Protein AF-A0A2D9LMU6-F1 (afdb_monomer_lite)

Foldseek 3Di:
DVPVPQDCPVVVVCVVCVVVVWDKDFDDPPDVVQVVVDDPQKHWSGKIATPDDQFGIWIKIWHPDDPPGHIDIDIDTDGDVVPVPPPDPPDPDD

Sequence (94 aa):
MREKIRDKSRDDLAYALNLFGVKVKMSDRGRPEEKVENSWYQRSLGVIDISEGPIRWINILKRDRSKDSPPKWWVVMGIPDTIDISRSKEIKIK

Radius of gyration: 14.91 Å; chains: 1; bounding box: 38×27×48 Å

Structure (mmCIF, N/CA/C/O backbone):
data_AF-A0A2D9LMU6-F1
#
_entry.id   AF-A0A2D9LMU6-F1
#
loop_
_atom_site.group_PDB
_atom_site.id
_atom_site.type_symbol
_atom_site.label_atom_id
_atom_site.label_alt_id
_atom_site.label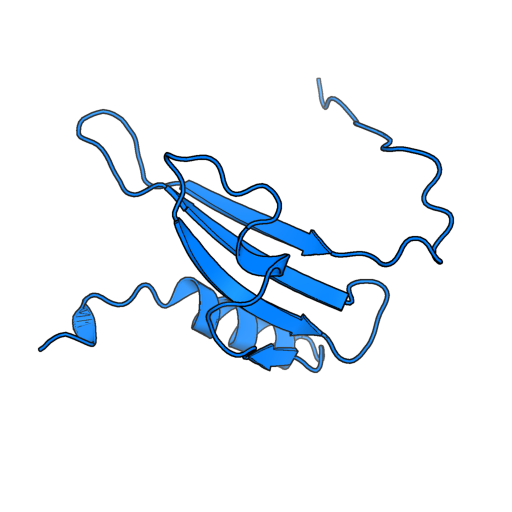_comp_id
_atom_site.label_asym_id
_atom_site.label_entity_id
_atom_site.label_seq_id
_atom_site.pdbx_PDB_ins_code
_atom_site.Cartn_x
_atom_site.Cartn_y
_atom_site.Cartn_z
_atom_site.occupancy
_atom_site.B_iso_or_equiv
_atom_site.auth_seq_id
_atom_site.auth_comp_id
_atom_site.auth_asym_id
_atom_site.auth_atom_id
_atom_site.pdbx_PDB_model_num
ATOM 1 N N . MET A 1 1 ? 1.772 4.633 -26.787 1.00 40.62 1 MET A N 1
ATOM 2 C CA . MET A 1 1 ? 3.072 4.220 -26.192 1.00 40.62 1 MET A CA 1
ATOM 3 C C . MET A 1 1 ? 3.312 4.710 -24.748 1.00 40.62 1 MET A C 1
ATOM 5 O O . MET A 1 1 ? 4.313 4.320 -24.167 1.00 40.62 1 MET A O 1
ATOM 9 N N . ARG A 1 2 ? 2.419 5.510 -24.127 1.00 45.78 2 ARG A N 1
ATOM 10 C CA . ARG A 1 2 ? 2.569 6.000 -22.732 1.00 45.78 2 ARG A CA 1
ATOM 11 C C . ARG A 1 2 ? 2.061 5.040 -21.642 1.00 45.78 2 ARG A C 1
ATOM 13 O O . ARG A 1 2 ? 2.404 5.216 -20.481 1.00 45.78 2 ARG A O 1
ATOM 20 N N . GLU A 1 3 ? 1.282 4.019 -21.996 1.00 47.00 3 GLU A N 1
ATOM 21 C CA . GLU A 1 3 ? 0.670 3.100 -21.020 1.00 47.00 3 GLU A CA 1
ATOM 22 C C . GLU A 1 3 ? 1.615 1.994 -20.527 1.00 47.00 3 GLU A C 1
ATOM 24 O O . GLU A 1 3 ? 1.443 1.494 -19.421 1.00 47.00 3 GLU A O 1
ATOM 29 N N . LYS A 1 4 ? 2.664 1.651 -21.293 1.00 46.66 4 LYS A N 1
ATOM 30 C CA . LYS A 1 4 ? 3.649 0.616 -20.914 1.00 46.66 4 LYS A CA 1
ATOM 31 C C . LYS A 1 4 ? 4.626 1.043 -19.807 1.00 46.66 4 LYS A C 1
ATOM 33 O O . LYS A 1 4 ? 5.318 0.188 -19.273 1.00 46.66 4 LYS A O 1
ATOM 38 N N . ILE A 1 5 ? 4.684 2.334 -19.464 1.00 53.81 5 ILE A N 1
ATOM 39 C CA . ILE A 1 5 ? 5.585 2.893 -18.431 1.00 53.81 5 ILE A CA 1
ATOM 40 C C . ILE A 1 5 ? 4.797 3.246 -17.152 1.00 53.81 5 ILE A C 1
ATOM 42 O O . ILE A 1 5 ? 5.351 3.769 -16.187 1.00 53.81 5 ILE A O 1
ATOM 46 N N . ARG A 1 6 ? 3.483 2.984 -17.116 1.00 61.00 6 ARG A N 1
ATOM 47 C CA . ARG A 1 6 ? 2.691 3.232 -15.910 1.00 61.00 6 ARG A CA 1
ATOM 48 C C . ARG A 1 6 ? 2.999 2.147 -14.885 1.00 61.00 6 ARG A C 1
ATOM 50 O O . ARG A 1 6 ? 2.837 0.964 -15.168 1.00 61.00 6 ARG A O 1
ATOM 57 N N . ASP A 1 7 ? 3.437 2.568 -13.706 1.00 67.12 7 ASP A N 1
ATOM 58 C CA . ASP A 1 7 ? 3.601 1.677 -12.565 1.00 67.12 7 ASP A CA 1
ATOM 59 C C . ASP A 1 7 ? 2.229 1.105 -12.175 1.00 67.12 7 ASP A C 1
ATOM 61 O O . ASP A 1 7 ? 1.299 1.867 -11.895 1.00 67.12 7 ASP A O 1
ATOM 65 N N . LYS A 1 8 ? 2.095 -0.224 -12.231 1.00 77.81 8 LYS A N 1
ATOM 66 C CA . LYS A 1 8 ? 0.843 -0.944 -11.961 1.00 77.81 8 LYS A CA 1
ATOM 67 C C . LYS A 1 8 ? 0.686 -1.345 -10.500 1.00 77.81 8 LYS A C 1
ATOM 69 O O . LYS A 1 8 ? -0.345 -1.903 -10.161 1.00 77.81 8 LYS A O 1
ATOM 74 N N . SER A 1 9 ? 1.620 -0.982 -9.615 1.00 76.94 9 SER A N 1
ATOM 75 C CA . SER A 1 9 ? 1.555 -1.351 -8.191 1.00 76.94 9 SER A CA 1
ATOM 76 C C . SER A 1 9 ? 0.240 -0.927 -7.527 1.00 76.94 9 SER A C 1
ATOM 78 O O . SER A 1 9 ? -0.248 -1.606 -6.629 1.00 76.94 9 SER A O 1
ATOM 80 N N . ARG A 1 10 ? -0.368 0.179 -7.986 1.00 77.69 10 ARG A N 1
ATOM 81 C CA . ARG A 1 10 ? -1.705 0.602 -7.544 1.00 77.69 10 ARG A CA 1
ATOM 82 C C . ARG A 1 10 ? -2.800 -0.357 -8.003 1.00 77.69 10 ARG A C 1
ATOM 84 O O . ARG A 1 10 ? -3.654 -0.724 -7.203 1.00 77.69 10 ARG A O 1
ATOM 91 N N . ASP A 1 11 ? -2.789 -0.716 -9.280 1.00 80.38 11 ASP A N 1
ATOM 92 C CA . ASP A 1 11 ? -3.760 -1.629 -9.878 1.00 80.38 11 ASP A CA 1
ATOM 93 C C . ASP A 1 11 ? -3.616 -3.042 -9.273 1.00 80.38 11 ASP A C 1
ATOM 95 O O . ASP A 1 11 ? -4.613 -3.653 -8.893 1.00 80.38 11 ASP A O 1
ATOM 99 N N . ASP A 1 12 ? -2.380 -3.513 -9.087 1.00 84.50 12 ASP A N 1
ATOM 100 C CA . ASP A 1 12 ? -2.060 -4.814 -8.491 1.00 84.50 12 ASP A CA 1
ATOM 101 C C . ASP A 1 12 ? -2.475 -4.876 -7.014 1.00 84.50 12 ASP A C 1
ATOM 103 O O . ASP A 1 12 ? -3.061 -5.867 -6.578 1.00 84.50 12 ASP A O 1
ATOM 107 N N . LEU A 1 13 ? -2.247 -3.802 -6.242 1.00 82.62 13 LEU A N 1
ATOM 108 C CA . LEU A 1 13 ? -2.717 -3.725 -4.856 1.00 82.62 13 LEU A CA 1
ATOM 109 C C . LEU A 1 13 ? -4.248 -3.711 -4.791 1.00 82.62 13 LEU A C 1
ATOM 111 O O . LEU A 1 13 ? -4.828 -4.415 -3.969 1.00 82.62 13 LEU A O 1
ATOM 115 N N . ALA A 1 14 ? -4.914 -2.947 -5.661 1.00 83.69 14 ALA A N 1
ATOM 116 C CA . ALA A 1 14 ? -6.373 -2.934 -5.719 1.00 83.69 14 ALA A CA 1
ATOM 117 C C . ALA A 1 14 ? -6.940 -4.314 -6.096 1.00 83.69 14 ALA A C 1
ATOM 119 O O . ALA A 1 14 ? -7.948 -4.744 -5.534 1.00 83.69 14 ALA A O 1
ATOM 120 N N . TYR A 1 15 ? -6.289 -5.025 -7.016 1.00 85.50 15 TYR A N 1
ATOM 121 C CA . TYR A 1 15 ? -6.660 -6.389 -7.382 1.00 85.50 15 TYR A CA 1
ATOM 122 C C . TYR A 1 15 ? -6.478 -7.357 -6.209 1.00 85.50 15 TYR A C 1
ATOM 124 O O . TYR A 1 15 ? -7.405 -8.093 -5.877 1.00 85.50 15 TYR A O 1
ATOM 132 N N . ALA A 1 16 ? -5.326 -7.314 -5.535 1.00 85.25 16 ALA A N 1
ATOM 133 C CA . ALA A 1 16 ? -5.055 -8.150 -4.371 1.00 85.25 16 ALA A CA 1
ATOM 134 C C . ALA A 1 16 ? -6.064 -7.893 -3.240 1.00 85.25 16 ALA A C 1
ATOM 136 O O . ALA A 1 16 ? -6.613 -8.839 -2.686 1.00 85.25 16 ALA A O 1
ATOM 137 N N . LEU A 1 17 ? -6.369 -6.629 -2.932 1.00 82.69 17 LEU A N 1
ATOM 138 C CA . LEU A 1 17 ? -7.341 -6.276 -1.893 1.00 82.69 17 LEU A CA 1
ATOM 139 C C . LEU A 1 17 ? -8.750 -6.787 -2.223 1.00 82.69 17 LEU A C 1
ATOM 141 O O . LEU A 1 17 ? -9.392 -7.378 -1.356 1.00 82.69 17 LEU A O 1
ATOM 145 N N . ASN A 1 18 ? -9.196 -6.648 -3.476 1.00 84.19 18 ASN A N 1
ATOM 146 C CA . ASN A 1 18 ? -10.464 -7.239 -3.918 1.00 84.19 18 ASN A CA 1
ATOM 147 C C . ASN A 1 18 ? -10.455 -8.770 -3.807 1.00 84.19 18 ASN A C 1
ATOM 149 O O . ASN A 1 18 ? -11.452 -9.352 -3.386 1.00 84.19 18 ASN A O 1
ATOM 153 N N . LEU A 1 19 ? -9.339 -9.426 -4.147 1.00 85.88 19 LEU A N 1
ATOM 154 C CA . LEU A 1 19 ? -9.190 -10.880 -4.030 1.00 85.88 19 LEU A CA 1
ATOM 155 C C . LEU A 1 19 ? -9.300 -11.353 -2.573 1.00 85.88 19 LEU A C 1
ATOM 157 O O . LEU A 1 19 ? -9.907 -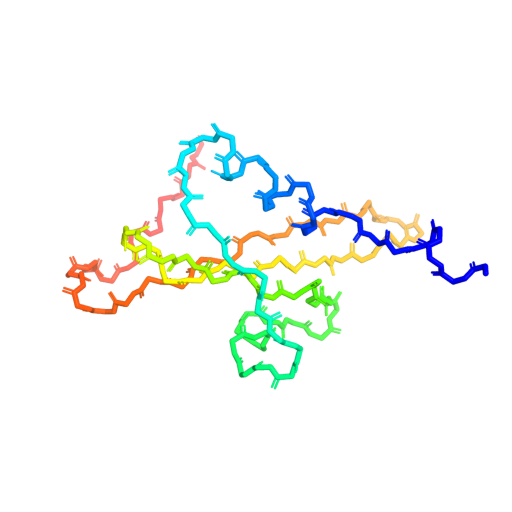12.386 -2.309 1.00 85.88 19 LEU A O 1
ATOM 161 N N . PHE A 1 20 ? -8.769 -10.577 -1.626 1.00 83.12 20 PHE A N 1
ATOM 162 C CA . PHE A 1 20 ? -8.922 -10.823 -0.188 1.00 83.12 20 PHE A CA 1
ATOM 163 C C . PHE A 1 20 ? -10.308 -10.436 0.363 1.00 83.12 20 PHE A C 1
ATOM 165 O O . PHE A 1 20 ? -10.531 -10.524 1.569 1.00 83.12 20 PHE A O 1
ATOM 172 N N . GLY A 1 21 ? -11.249 -10.027 -0.494 1.00 81.31 21 GLY A N 1
ATOM 173 C CA . GLY A 1 21 ? -12.620 -9.688 -0.111 1.00 81.31 21 GLY A CA 1
ATOM 174 C C . GLY A 1 21 ? -12.801 -8.261 0.409 1.00 81.31 21 GLY A C 1
ATOM 175 O O . GLY A 1 21 ? -13.882 -7.920 0.884 1.00 81.31 21 GLY A O 1
ATOM 176 N N . VAL A 1 22 ? -11.781 -7.403 0.308 1.00 82.69 22 VAL A N 1
ATOM 177 C CA . VAL A 1 22 ? -11.884 -5.989 0.681 1.00 82.69 22 VAL A CA 1
ATOM 178 C C . VAL A 1 22 ? -12.455 -5.207 -0.498 1.00 82.69 22 VAL A C 1
ATOM 180 O O . VAL A 1 22 ? -11.832 -5.118 -1.556 1.00 82.69 22 VAL A O 1
ATOM 183 N N . LYS A 1 23 ? -13.629 -4.591 -0.319 1.00 84.31 23 LYS A N 1
ATOM 184 C CA . LYS A 1 23 ? -14.220 -3.721 -1.345 1.00 84.31 23 LYS A CA 1
ATOM 185 C C . LYS A 1 23 ? -13.422 -2.431 -1.476 1.00 84.31 23 LYS A C 1
ATOM 187 O O . LYS A 1 23 ? -13.548 -1.513 -0.656 1.00 84.31 23 LYS A O 1
ATOM 192 N N . VAL A 1 24 ? -12.637 -2.355 -2.544 1.00 84.69 24 VAL A N 1
ATOM 193 C CA . VAL A 1 24 ? -11.804 -1.194 -2.849 1.00 84.69 24 VAL A CA 1
ATOM 194 C C . VAL A 1 24 ? -12.267 -0.480 -4.109 1.00 84.69 24 VAL A C 1
ATOM 196 O O . VAL A 1 24 ? -12.666 -1.097 -5.095 1.00 84.69 24 VAL A O 1
ATOM 199 N N . LYS A 1 25 ? -12.188 0.848 -4.088 1.00 85.19 25 LYS A N 1
ATOM 200 C CA . LYS A 1 25 ? -12.519 1.719 -5.212 1.00 85.19 25 LYS A CA 1
ATOM 201 C C . LYS A 1 25 ? -11.307 2.571 -5.561 1.00 85.19 25 LYS A C 1
ATOM 203 O O . LYS A 1 25 ? -10.678 3.172 -4.697 1.00 85.19 25 LYS A O 1
ATOM 208 N N . MET A 1 26 ? -10.968 2.649 -6.842 1.00 81.38 26 MET A N 1
ATOM 209 C CA . MET A 1 26 ? -9.935 3.579 -7.293 1.00 81.38 26 MET A CA 1
ATOM 210 C C . MET A 1 26 ? -10.449 5.015 -7.145 1.00 81.38 26 MET A C 1
ATOM 212 O O . MET A 1 26 ? -11.447 5.371 -7.769 1.00 81.38 26 MET A O 1
ATOM 216 N N . SER A 1 27 ? -9.779 5.825 -6.321 1.00 78.44 27 SER A N 1
ATOM 217 C CA . SER A 1 27 ? -10.109 7.244 -6.166 1.00 78.44 27 SER A CA 1
ATOM 218 C C . SER A 1 27 ? -9.629 8.073 -7.361 1.00 78.44 27 SER A C 1
ATOM 220 O O . SER A 1 27 ? -8.616 7.754 -8.002 1.00 78.44 27 SER A O 1
ATOM 222 N N . ASP A 1 28 ? -10.322 9.182 -7.609 1.00 74.50 28 ASP A N 1
ATOM 223 C CA . ASP A 1 28 ? -9.886 10.232 -8.524 1.00 74.50 28 ASP A CA 1
ATOM 224 C C . ASP A 1 28 ? -8.541 10.838 -8.096 1.00 74.50 28 ASP A C 1
ATOM 226 O O . ASP A 1 28 ? -8.175 10.823 -6.916 1.00 74.50 28 ASP A O 1
ATOM 230 N N . ARG A 1 29 ? -7.803 11.357 -9.083 1.00 67.00 29 ARG A N 1
ATOM 231 C CA . ARG A 1 29 ? -6.525 12.060 -8.891 1.00 67.00 29 ARG A CA 1
ATOM 232 C C . ARG A 1 29 ? -6.766 13.517 -8.484 1.00 67.00 29 ARG A C 1
ATOM 234 O O . ARG A 1 29 ? -7.724 14.132 -8.938 1.00 67.00 29 ARG A O 1
ATOM 241 N N . GLY A 1 30 ? -5.845 14.092 -7.719 1.00 67.12 30 GLY A N 1
ATOM 242 C CA . GLY A 1 30 ? -5.899 15.457 -7.191 1.00 67.12 30 GLY A CA 1
ATOM 243 C C . GLY A 1 30 ? -6.475 15.566 -5.777 1.00 67.12 30 GLY A C 1
ATOM 244 O O . GLY A 1 30 ? -6.795 16.673 -5.344 1.00 67.12 30 GLY A O 1
ATOM 245 N N . ARG A 1 31 ? -6.617 14.451 -5.055 1.00 68.31 31 ARG A N 1
ATOM 246 C CA . ARG A 1 31 ? -7.171 14.451 -3.698 1.00 68.31 31 ARG A CA 1
ATOM 247 C C . ARG A 1 31 ? -6.141 14.934 -2.668 1.00 68.31 31 ARG A C 1
ATOM 249 O O . ARG A 1 31 ? -4.952 14.644 -2.819 1.00 68.31 31 ARG A O 1
ATOM 256 N N . PRO A 1 32 ? -6.548 15.663 -1.611 1.00 67.81 32 PRO A N 1
ATOM 257 C CA . PRO A 1 32 ? -5.622 16.089 -0.561 1.00 67.81 32 PRO A CA 1
ATOM 258 C C . PRO A 1 32 ? -4.941 14.897 0.130 1.00 67.81 32 PRO A C 1
ATOM 260 O O . PRO A 1 32 ? -3.781 15.010 0.523 1.00 67.81 32 PRO A O 1
ATOM 263 N N . GLU A 1 33 ? -5.600 13.739 0.187 1.00 69.06 33 GLU A N 1
ATOM 264 C CA . GLU A 1 33 ? -5.063 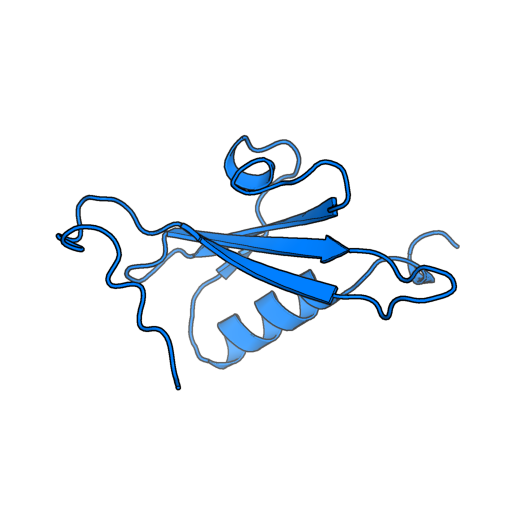12.489 0.732 1.00 69.06 33 GLU A CA 1
ATOM 265 C C . GLU A 1 33 ? -3.829 11.974 -0.035 1.00 69.06 33 GLU A C 1
ATOM 267 O O . GLU A 1 33 ? -2.967 11.322 0.550 1.00 69.06 33 GLU A O 1
ATOM 272 N N . GLU A 1 34 ? -3.662 12.327 -1.318 1.00 66.19 34 GLU A N 1
ATOM 273 C CA . GLU A 1 34 ? -2.448 11.985 -2.080 1.00 66.19 34 GLU A CA 1
ATOM 274 C C . GLU A 1 34 ? -1.203 12.723 -1.569 1.00 66.19 34 GLU A C 1
ATOM 276 O O . GLU A 1 34 ? -0.080 12.267 -1.800 1.00 66.19 34 GLU A O 1
ATOM 281 N N . LYS A 1 35 ? -1.389 13.855 -0.876 1.00 63.75 35 LYS A N 1
ATOM 282 C CA . LYS A 1 35 ? -0.305 14.656 -0.291 1.00 63.75 35 LYS A CA 1
ATOM 283 C C . LYS A 1 35 ? 0.058 14.233 1.133 1.00 63.75 35 LYS A C 1
ATOM 285 O O . LYS A 1 35 ? 1.065 14.714 1.647 1.00 63.75 35 LYS A O 1
ATOM 290 N N . VAL A 1 36 ? -0.722 13.355 1.764 1.00 65.62 36 VAL A N 1
ATOM 291 C CA . VAL A 1 36 ? -0.440 12.867 3.121 1.00 65.62 36 VAL A CA 1
ATOM 292 C C . VAL A 1 36 ? 0.839 12.029 3.086 1.00 65.62 36 VAL A C 1
ATOM 294 O O . VAL A 1 36 ? 0.957 11.121 2.264 1.00 65.62 36 VAL A O 1
ATOM 297 N N . GLU A 1 37 ? 1.811 12.381 3.935 1.00 61.31 37 GLU A N 1
ATOM 298 C CA . GLU A 1 37 ? 3.164 11.789 3.993 1.00 61.31 37 GLU A CA 1
ATOM 299 C C . GLU A 1 37 ? 4.005 11.928 2.705 1.00 61.31 37 GLU A C 1
ATOM 301 O O . GLU A 1 37 ? 5.102 11.373 2.592 1.00 61.31 37 GLU A O 1
ATOM 306 N N . ASN A 1 38 ? 3.541 12.704 1.719 1.00 67.31 38 ASN A N 1
ATOM 307 C CA . ASN A 1 38 ? 4.251 12.847 0.455 1.00 67.31 38 ASN A CA 1
ATOM 308 C C . ASN A 1 38 ? 5.471 13.769 0.612 1.00 67.31 38 ASN A C 1
ATOM 310 O O . ASN A 1 38 ? 5.369 14.996 0.565 1.00 67.31 38 ASN A O 1
ATOM 314 N N . SER A 1 39 ? 6.649 13.169 0.778 1.00 70.94 39 SER A N 1
ATOM 315 C CA . SER A 1 39 ? 7.926 13.886 0.720 1.00 70.94 39 SER A CA 1
ATOM 316 C C . SER A 1 39 ? 8.268 14.306 -0.716 1.00 70.94 39 SER A C 1
ATOM 318 O O . SER A 1 39 ? 7.930 13.611 -1.666 1.00 70.94 39 SER A O 1
ATOM 320 N N . TRP A 1 40 ? 9.027 15.393 -0.892 1.00 70.56 40 TRP A N 1
ATOM 321 C CA . TRP A 1 40 ? 9.399 15.937 -2.215 1.00 70.56 40 TRP A CA 1
ATOM 322 C C . TRP A 1 40 ? 10.112 14.944 -3.157 1.00 70.56 40 TRP A C 1
ATOM 324 O O . TRP A 1 40 ? 10.056 15.096 -4.374 1.00 70.56 40 TRP A O 1
ATOM 334 N N . TYR A 1 41 ? 10.788 13.934 -2.600 1.00 69.50 41 TYR A N 1
ATOM 335 C CA . TYR A 1 41 ? 11.493 12.879 -3.341 1.00 69.50 41 TYR A CA 1
ATOM 336 C C . TYR A 1 41 ? 10.627 11.635 -3.608 1.00 69.50 41 TYR A C 1
ATOM 338 O O . TYR A 1 41 ? 11.121 10.634 -4.134 1.00 69.50 41 TYR A O 1
ATOM 346 N N . GLN A 1 42 ? 9.361 11.668 -3.197 1.00 81.00 42 GLN A N 1
ATOM 347 C CA . GLN A 1 42 ? 8.387 10.606 -3.392 1.00 81.00 42 GLN A CA 1
ATOM 348 C C . GLN A 1 42 ? 7.294 11.092 -4.346 1.00 81.00 42 GLN A C 1
ATOM 350 O O . GLN A 1 42 ? 6.996 12.280 -4.460 1.00 81.00 42 GLN A O 1
ATOM 355 N N . ARG A 1 43 ? 6.712 10.150 -5.079 1.00 79.19 43 ARG A N 1
ATOM 356 C CA . ARG A 1 43 ? 5.589 10.379 -5.977 1.00 79.19 43 ARG A CA 1
ATOM 357 C C . ARG A 1 43 ? 4.446 9.475 -5.545 1.00 79.19 43 ARG A C 1
ATOM 359 O O . ARG A 1 43 ? 4.615 8.259 -5.490 1.00 79.19 43 ARG A O 1
ATOM 366 N N . SER A 1 44 ? 3.280 10.057 -5.284 1.00 79.88 44 SER A N 1
ATOM 367 C CA . SER A 1 44 ? 2.057 9.276 -5.104 1.00 79.88 44 SER A CA 1
ATOM 368 C C . SER A 1 44 ? 1.655 8.612 -6.425 1.00 79.88 44 SER A C 1
ATOM 370 O O . SER A 1 44 ? 1.633 9.244 -7.485 1.00 79.88 44 SER A O 1
ATOM 372 N N . LEU A 1 45 ? 1.358 7.314 -6.360 1.00 78.62 45 LEU A N 1
ATOM 373 C CA . LEU A 1 45 ? 0.761 6.539 -7.450 1.00 78.62 45 LEU A CA 1
ATOM 374 C C . LEU A 1 45 ? -0.777 6.633 -7.442 1.00 78.62 45 LEU A C 1
ATOM 376 O O . LEU A 1 45 ? -1.439 6.175 -8.381 1.00 78.62 45 LEU A O 1
ATOM 380 N N . GLY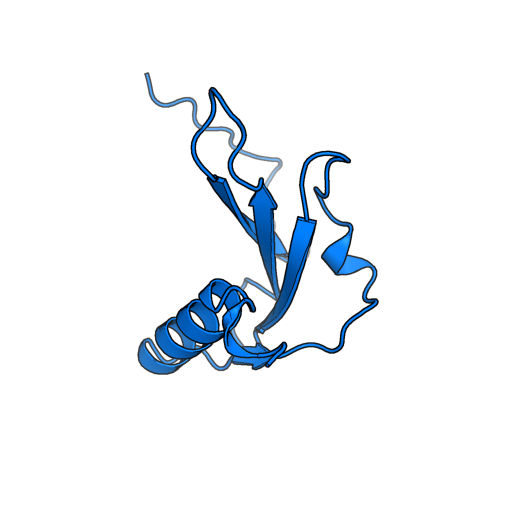 A 1 46 ? -1.335 7.271 -6.413 1.00 79.00 46 GLY A N 1
ATOM 381 C CA . GLY A 1 46 ? -2.747 7.561 -6.233 1.00 79.00 46 GLY A CA 1
ATOM 382 C C . GLY A 1 46 ? -3.382 6.814 -5.068 1.00 79.00 46 GLY A C 1
ATOM 383 O O . GLY A 1 46 ? -2.829 5.854 -4.527 1.00 79.00 46 GLY A O 1
ATOM 384 N N . VAL A 1 47 ? -4.582 7.268 -4.715 1.00 83.50 47 VAL A N 1
ATOM 385 C CA . VAL A 1 47 ? -5.342 6.775 -3.564 1.00 83.50 47 VAL A CA 1
ATOM 386 C C . VAL A 1 47 ? -6.341 5.690 -3.980 1.00 83.50 47 VAL A C 1
ATOM 388 O O . VAL A 1 47 ? -6.972 5.738 -5.042 1.00 83.50 47 VAL A O 1
ATOM 391 N N . ILE A 1 48 ? -6.471 4.676 -3.139 1.00 85.94 48 ILE A N 1
ATOM 392 C CA . ILE A 1 48 ? -7.473 3.621 -3.199 1.00 85.94 48 ILE A CA 1
ATOM 393 C C . ILE A 1 48 ? -8.401 3.846 -2.009 1.00 85.94 48 ILE A C 1
ATOM 395 O O . ILE A 1 48 ? -7.959 3.799 -0.865 1.00 85.94 48 ILE A O 1
ATOM 399 N N . ASP A 1 49 ? -9.674 4.099 -2.274 1.00 84.94 49 ASP A N 1
ATOM 400 C CA . ASP A 1 49 ? -10.695 4.192 -1.238 1.00 84.94 49 ASP A CA 1
ATOM 401 C C . ASP A 1 49 ? -11.109 2.787 -0.805 1.00 84.94 49 ASP A C 1
ATOM 403 O O . ASP A 1 49 ? -11.335 1.901 -1.634 1.00 84.94 49 ASP A O 1
ATOM 407 N N . ILE A 1 50 ? -11.247 2.594 0.500 1.00 85.62 50 ILE A N 1
ATOM 408 C CA . ILE A 1 50 ? -11.756 1.362 1.088 1.00 85.62 50 ILE A CA 1
ATOM 409 C C . ILE A 1 50 ? -13.151 1.651 1.633 1.00 85.62 50 ILE A C 1
ATOM 411 O O . ILE A 1 50 ? -13.364 2.592 2.400 1.00 85.62 50 ILE A O 1
ATOM 415 N N . SER A 1 51 ? -14.126 0.857 1.192 1.00 79.69 51 SER A N 1
ATOM 416 C CA . SER A 1 51 ? -15.527 1.075 1.573 1.00 79.69 51 SER A CA 1
ATOM 417 C C . SER A 1 51 ? -15.856 0.490 2.945 1.00 79.69 51 SER A C 1
ATOM 419 O O . SER A 1 51 ? -16.749 0.992 3.623 1.00 79.69 51 SER A O 1
ATOM 421 N N . GLU A 1 52 ? -15.140 -0.559 3.350 1.00 78.00 52 GLU A N 1
ATOM 422 C CA . GLU A 1 52 ? -15.442 -1.363 4.532 1.00 78.00 52 GLU A CA 1
ATOM 423 C C . GLU A 1 52 ? -14.182 -1.582 5.378 1.00 78.00 52 GLU A C 1
ATOM 425 O O . GLU A 1 52 ? -13.128 -1.943 4.857 1.00 78.00 52 GLU A O 1
ATOM 430 N N . GLY A 1 53 ? -14.309 -1.404 6.693 1.00 74.75 53 GLY A N 1
ATOM 431 C CA . GLY A 1 53 ? -13.236 -1.650 7.654 1.00 74.75 53 GLY A CA 1
ATOM 432 C C . GLY A 1 53 ? -12.665 -0.383 8.300 1.00 74.75 53 GLY A C 1
ATOM 433 O O . GLY A 1 53 ? -13.160 0.722 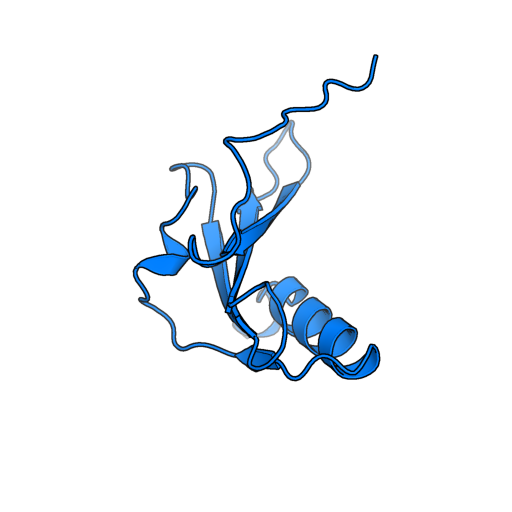8.074 1.00 74.75 53 GLY A O 1
ATOM 434 N N . PRO A 1 54 ? -11.633 -0.545 9.147 1.00 78.75 54 PRO A N 1
ATOM 435 C CA . PRO A 1 54 ? -11.033 0.558 9.891 1.00 78.75 54 PRO A CA 1
ATOM 436 C C . PRO A 1 54 ? -10.191 1.478 9.003 1.00 78.75 54 PRO A C 1
ATOM 438 O O . PRO A 1 54 ? -9.954 2.622 9.355 1.00 78.75 54 PRO A O 1
ATOM 441 N N . ILE A 1 55 ? -9.730 1.007 7.847 1.00 83.19 55 ILE A N 1
ATOM 442 C CA . ILE A 1 55 ? -8.948 1.816 6.915 1.00 83.19 55 ILE A CA 1
ATOM 443 C C . ILE A 1 55 ? -9.922 2.477 5.944 1.00 83.19 55 ILE A C 1
ATOM 445 O O . ILE A 1 55 ? -10.708 1.789 5.301 1.00 83.19 55 ILE A O 1
ATOM 449 N N . ARG A 1 56 ? -9.867 3.805 5.818 1.00 84.31 56 ARG A N 1
ATOM 450 C CA . ARG A 1 56 ? -10.730 4.568 4.905 1.00 84.31 56 ARG A CA 1
ATOM 451 C C . ARG A 1 56 ? -10.134 4.686 3.510 1.00 84.31 56 ARG A C 1
ATOM 453 O O . ARG A 1 56 ? -10.860 4.663 2.520 1.00 84.31 56 ARG A O 1
ATOM 460 N N . TRP A 1 57 ? -8.818 4.814 3.434 1.00 85.19 57 TRP A N 1
ATOM 461 C CA . TRP A 1 57 ? -8.105 4.949 2.175 1.00 85.19 57 TRP A CA 1
ATOM 462 C C . TRP A 1 57 ? -6.668 4.454 2.305 1.00 85.19 57 TRP A C 1
ATOM 464 O O . TRP A 1 57 ? -6.092 4.427 3.393 1.00 85.19 57 TRP A O 1
ATOM 474 N N . ILE A 1 58 ? -6.085 4.065 1.177 1.00 85.69 58 ILE A N 1
ATOM 475 C CA . ILE A 1 58 ? -4.690 3.658 1.053 1.00 85.69 58 ILE A CA 1
ATOM 476 C C . ILE A 1 58 ? -4.045 4.466 -0.066 1.00 85.69 58 ILE A C 1
ATOM 478 O O . ILE A 1 58 ? -4.541 4.483 -1.188 1.00 85.69 58 ILE A O 1
ATOM 482 N N . ASN A 1 59 ? -2.922 5.111 0.217 1.00 85.69 59 ASN A N 1
ATOM 483 C CA . ASN A 1 59 ? -2.084 5.775 -0.771 1.00 85.69 59 ASN A CA 1
ATOM 484 C C . ASN A 1 59 ? -0.787 4.984 -0.944 1.00 85.69 59 ASN A C 1
ATOM 486 O O . ASN A 1 59 ? -0.177 4.554 0.035 1.00 85.69 59 ASN A O 1
ATOM 490 N N . ILE A 1 60 ? -0.344 4.812 -2.187 1.00 82.88 60 ILE A N 1
ATOM 491 C CA . ILE A 1 60 ? 0.963 4.218 -2.470 1.00 82.88 60 ILE A CA 1
ATOM 492 C C . ILE A 1 60 ? 1.915 5.333 -2.870 1.00 82.88 60 ILE A C 1
ATOM 494 O O . ILE A 1 60 ? 1.718 5.991 -3.894 1.00 82.88 60 ILE A O 1
ATOM 498 N N . LEU A 1 61 ? 2.974 5.514 -2.090 1.00 84.19 61 LEU A N 1
ATOM 499 C CA . LEU A 1 61 ? 4.070 6.410 -2.428 1.00 84.19 61 LEU A CA 1
ATOM 500 C C . LEU A 1 61 ? 5.202 5.594 -3.036 1.00 84.19 61 LEU A C 1
ATOM 502 O O . LEU A 1 61 ? 5.548 4.520 -2.550 1.00 84.19 61 LEU A O 1
ATOM 506 N N . LYS A 1 62 ? 5.801 6.110 -4.101 1.00 84.69 62 LYS A N 1
ATOM 507 C CA . LYS A 1 62 ? 6.945 5.498 -4.761 1.00 84.69 62 LYS A CA 1
ATOM 508 C C . LYS A 1 62 ? 8.098 6.482 -4.818 1.00 84.69 62 LYS A C 1
ATOM 510 O O . LYS A 1 62 ? 7.932 7.633 -5.209 1.00 84.69 62 LYS A O 1
ATOM 515 N N . ARG A 1 63 ? 9.294 6.000 -4.503 1.00 84.44 63 ARG A N 1
ATOM 516 C CA . ARG A 1 63 ? 10.553 6.645 -4.864 1.00 84.44 63 ARG A CA 1
ATOM 517 C C . ARG A 1 63 ? 11.126 5.912 -6.061 1.00 84.44 63 ARG A C 1
ATOM 519 O O . ARG A 1 63 ? 11.362 4.704 -6.003 1.00 84.44 63 ARG A O 1
ATOM 526 N N . ASP A 1 64 ? 11.339 6.652 -7.140 1.00 79.94 64 ASP A N 1
ATOM 527 C CA . ASP A 1 64 ? 11.949 6.107 -8.342 1.00 79.94 64 ASP A CA 1
ATOM 528 C C . ASP A 1 64 ? 13.411 5.712 -8.095 1.00 79.94 64 ASP A C 1
ATOM 530 O O . ASP A 1 64 ? 14.093 6.225 -7.201 1.00 79.94 64 ASP A O 1
ATOM 534 N N . ARG A 1 65 ? 13.880 4.750 -8.892 1.00 80.25 65 ARG A N 1
ATOM 535 C CA . ARG A 1 65 ? 15.260 4.269 -8.8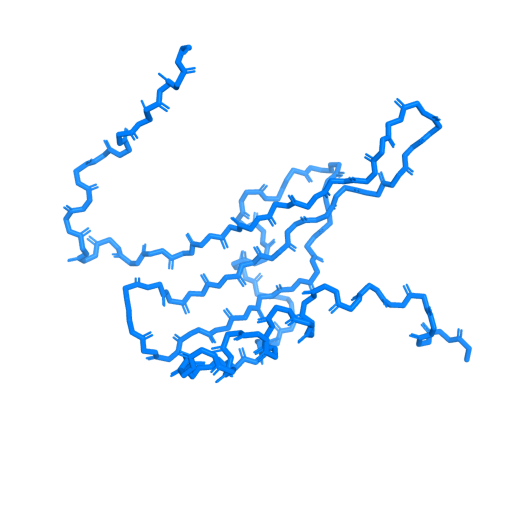43 1.00 80.25 65 ARG A CA 1
ATOM 536 C C . ARG A 1 65 ? 16.213 5.423 -9.158 1.00 80.25 65 ARG A C 1
ATOM 538 O O . ARG A 1 65 ? 16.036 6.111 -10.158 1.00 80.25 65 ARG A O 1
ATOM 545 N N . SER A 1 66 ? 17.250 5.575 -8.341 1.00 77.31 66 SER A N 1
ATOM 546 C CA . SER A 1 66 ? 18.396 6.438 -8.644 1.00 77.31 66 SER A CA 1
ATOM 547 C C . SER A 1 66 ? 19.615 5.584 -9.004 1.00 77.31 66 SER A C 1
ATOM 549 O O . SER A 1 66 ? 19.571 4.355 -8.909 1.00 77.31 66 SER A O 1
ATOM 551 N N . LYS A 1 67 ? 20.713 6.228 -9.407 1.00 77.25 67 LYS A N 1
ATOM 552 C CA . LYS A 1 67 ? 21.982 5.573 -9.755 1.00 77.25 67 LYS A CA 1
ATOM 553 C C . LYS A 1 67 ? 22.460 4.621 -8.649 1.00 77.25 67 LYS A C 1
ATOM 555 O O . LYS A 1 67 ? 22.804 3.481 -8.942 1.00 77.25 67 LYS A O 1
ATOM 560 N N . ASP A 1 68 ? 22.346 5.062 -7.396 1.00 82.88 68 ASP A N 1
ATOM 561 C CA . ASP A 1 68 ? 22.869 4.365 -6.212 1.00 82.88 68 ASP A CA 1
ATOM 562 C C . ASP A 1 68 ? 21.765 3.917 -5.238 1.00 82.88 68 ASP A C 1
ATOM 564 O O . ASP A 1 68 ? 22.020 3.618 -4.074 1.00 82.88 68 ASP A O 1
ATOM 568 N N . SER A 1 69 ? 20.495 3.927 -5.655 1.00 76.06 69 SER A N 1
ATOM 569 C CA . SER A 1 69 ? 19.388 3.560 -4.763 1.00 76.06 69 SER A CA 1
ATOM 570 C C . SER A 1 69 ? 18.284 2.808 -5.501 1.00 76.06 69 SER A C 1
ATOM 572 O O . SER A 1 69 ? 17.770 3.322 -6.502 1.00 76.06 69 SER A O 1
ATOM 574 N N . PRO A 1 70 ? 17.879 1.621 -5.009 1.00 82.06 70 PRO A N 1
ATOM 575 C CA . PRO A 1 70 ? 16.774 0.878 -5.594 1.00 82.06 70 PRO A CA 1
ATOM 576 C C . PRO A 1 70 ? 15.450 1.635 -5.407 1.00 82.06 70 PRO A C 1
ATOM 578 O O . PRO A 1 70 ? 15.334 2.464 -4.495 1.00 82.06 70 PRO A O 1
ATOM 581 N N . PRO A 1 71 ? 14.445 1.359 -6.258 1.00 84.25 71 PRO A N 1
ATOM 582 C CA . PRO A 1 71 ? 13.115 1.915 -6.071 1.00 84.25 71 PRO A CA 1
ATOM 583 C C . PRO A 1 71 ? 12.528 1.436 -4.738 1.00 84.25 71 PRO A C 1
ATOM 585 O O . PRO A 1 71 ? 12.773 0.308 -4.307 1.00 84.25 71 PRO A O 1
ATOM 588 N N . LYS A 1 72 ? 11.769 2.311 -4.078 1.00 84.38 72 LYS A N 1
ATOM 589 C CA . LYS A 1 72 ? 11.085 2.004 -2.816 1.00 84.38 72 LYS A CA 1
ATOM 590 C C . LYS A 1 72 ? 9.615 2.361 -2.931 1.00 84.38 72 LYS A C 1
ATOM 592 O O . LYS A 1 72 ? 9.276 3.368 -3.549 1.00 84.38 72 LYS A O 1
ATOM 597 N N . TRP A 1 73 ? 8.775 1.550 -2.306 1.00 85.31 73 TRP A N 1
ATOM 598 C CA . TRP A 1 73 ? 7.342 1.777 -2.209 1.00 85.31 73 TRP A CA 1
ATOM 599 C C . TRP A 1 73 ? 6.957 1.859 -0.736 1.00 85.31 73 TRP A C 1
ATOM 601 O O . TRP A 1 73 ? 7.459 1.087 0.080 1.00 85.31 73 TRP A O 1
ATOM 611 N N . TRP A 1 74 ? 6.067 2.787 -0.413 1.00 84.25 74 TRP A N 1
ATOM 612 C CA . TRP A 1 74 ? 5.431 2.911 0.890 1.00 84.25 74 TRP A CA 1
ATOM 613 C C . TRP A 1 74 ? 3.925 2.804 0.710 1.00 84.25 74 TRP A C 1
ATOM 615 O O . TRP A 1 74 ? 3.364 3.350 -0.241 1.00 84.25 74 TRP A O 1
ATOM 625 N N . VAL A 1 75 ? 3.281 2.107 1.639 1.00 84.75 75 VAL A N 1
ATOM 626 C CA . VAL A 1 75 ? 1.826 1.991 1.711 1.00 84.75 75 VAL A CA 1
ATOM 627 C C . VAL A 1 75 ? 1.374 2.815 2.907 1.00 84.75 75 VAL A C 1
ATOM 629 O O . VAL A 1 75 ? 1.669 2.470 4.047 1.00 84.75 75 VAL A O 1
ATOM 632 N N . VAL A 1 76 ? 0.698 3.926 2.638 1.00 83.38 76 VAL A N 1
ATOM 633 C CA . VAL A 1 76 ? 0.170 4.844 3.650 1.00 83.38 76 VAL A CA 1
ATOM 634 C C . VAL A 1 76 ? -1.316 4.562 3.797 1.00 83.38 76 VAL A C 1
ATOM 636 O O . VAL A 1 76 ? -2.045 4.586 2.809 1.00 83.38 76 VAL A O 1
ATOM 639 N N . MET A 1 77 ? -1.768 4.276 5.013 1.00 84.75 77 MET A N 1
ATOM 640 C CA . MET A 1 77 ? -3.161 3.927 5.292 1.00 84.75 77 MET A CA 1
ATOM 641 C C . MET A 1 77 ? -3.793 5.007 6.164 1.00 84.75 77 MET A C 1
ATOM 643 O O . MET A 1 77 ? -3.288 5.309 7.243 1.00 84.75 77 MET A O 1
ATOM 647 N N . GLY A 1 78 ? -4.898 5.581 5.698 1.00 83.00 78 GLY A N 1
ATOM 648 C CA . GLY A 1 78 ? -5.694 6.529 6.463 1.00 83.00 78 GLY A CA 1
ATOM 649 C C . GLY A 1 78 ? -6.716 5.802 7.319 1.00 83.00 78 GLY A C 1
ATOM 650 O O . GLY A 1 78 ? -7.624 5.162 6.787 1.00 83.00 78 GLY A O 1
ATOM 651 N N . ILE A 1 79 ? -6.587 5.922 8.635 1.00 81.81 79 ILE A N 1
ATOM 652 C CA . ILE A 1 79 ? -7.529 5.375 9.613 1.00 81.81 79 ILE A CA 1
ATOM 653 C C . ILE A 1 79 ? -8.248 6.564 10.269 1.00 81.81 79 ILE A C 1
ATOM 655 O O . ILE A 1 79 ? -7.565 7.483 10.722 1.00 81.81 79 ILE A O 1
ATOM 659 N N . PRO A 1 80 ? -9.594 6.620 10.279 1.00 72.88 80 PRO A N 1
ATOM 660 C CA . PRO A 1 80 ? -10.314 7.710 10.914 1.00 72.88 80 PRO A CA 1
ATOM 661 C C . PRO A 1 80 ? -10.136 7.642 12.435 1.00 72.88 80 PRO A C 1
ATOM 663 O O . PRO A 1 80 ? -10.268 6.581 13.045 1.00 72.88 80 PRO A O 1
ATOM 666 N N . ASP A 1 81 ? -9.901 8.806 13.036 1.00 63.94 81 ASP A N 1
ATOM 667 C CA . ASP A 1 81 ? -9.605 9.023 14.465 1.00 63.94 81 ASP A CA 1
ATOM 668 C C . ASP A 1 81 ? -10.765 8.644 15.413 1.00 63.94 81 ASP A C 1
ATOM 670 O O . ASP A 1 81 ? -10.674 8.752 16.628 1.00 63.94 81 ASP A O 1
ATOM 674 N N . THR A 1 82 ? -11.888 8.172 14.862 1.00 62.53 82 THR A N 1
ATOM 675 C CA . THR A 1 82 ? -12.986 7.564 15.628 1.00 62.53 82 THR A CA 1
ATOM 676 C C . THR A 1 82 ? -12.611 6.206 16.216 1.00 62.53 82 THR A C 1
ATOM 678 O O . THR A 1 82 ? -13.320 5.689 17.076 1.00 62.53 82 THR A O 1
ATOM 681 N N . ILE A 1 83 ? -11.533 5.595 15.723 1.00 57.25 83 ILE A N 1
ATOM 682 C CA . ILE A 1 83 ? -10.904 4.446 16.361 1.00 57.25 83 ILE A CA 1
ATOM 683 C C . ILE A 1 83 ? -9.906 5.037 17.346 1.00 57.25 83 ILE A C 1
ATOM 685 O O . ILE A 1 83 ? -8.973 5.709 16.919 1.00 57.25 83 ILE A O 1
ATOM 689 N N . ASP A 1 84 ? -10.117 4.799 18.641 1.00 54.38 84 ASP A N 1
ATOM 690 C CA . ASP A 1 84 ? -9.228 5.229 19.725 1.00 54.38 84 ASP A CA 1
ATOM 691 C C . ASP A 1 84 ? -7.880 4.494 19.618 1.00 54.38 84 ASP A C 1
ATOM 693 O O . ASP A 1 84 ? -7.568 3.549 20.344 1.00 54.38 84 ASP A O 1
ATOM 697 N N . ILE A 1 85 ? -7.082 4.873 18.622 1.00 56.09 85 ILE A N 1
ATOM 698 C CA . ILE A 1 85 ? -5.702 4.444 18.484 1.00 56.09 85 ILE A CA 1
ATOM 699 C C . ILE A 1 85 ? -4.919 5.443 19.309 1.00 56.09 85 ILE A C 1
ATOM 701 O O . ILE A 1 85 ? -4.348 6.394 18.777 1.00 56.09 85 ILE A O 1
ATOM 705 N N . SER A 1 86 ? -4.930 5.240 20.627 1.00 51.19 86 SER A N 1
ATOM 706 C CA . SER A 1 86 ? -4.089 5.965 21.572 1.00 51.19 86 SER A CA 1
ATOM 707 C C . SER A 1 86 ? -2.697 6.156 20.952 1.00 51.19 86 SER A C 1
ATOM 709 O O . SER A 1 86 ? -1.967 5.176 20.785 1.00 51.19 86 SER A O 1
ATOM 711 N N . ARG A 1 87 ? -2.411 7.391 20.516 1.00 48.59 87 ARG A N 1
ATOM 712 C CA . ARG A 1 87 ? -1.162 7.905 19.928 1.00 48.59 87 ARG A CA 1
ATOM 713 C C . ARG A 1 87 ? -0.102 6.838 19.633 1.00 48.59 87 ARG A C 1
ATOM 715 O O . ARG A 1 87 ? 0.587 6.392 20.545 1.00 48.59 87 ARG A O 1
ATOM 722 N N . SER A 1 88 ? 0.035 6.486 18.353 1.00 53.31 88 SER A N 1
ATOM 723 C CA . SER A 1 88 ? 1.245 5.916 17.736 1.00 53.31 88 SER A CA 1
ATOM 724 C C . SER A 1 88 ? 2.119 5.068 18.678 1.00 53.31 88 SER A C 1
ATOM 726 O O . SER A 1 88 ? 3.141 5.532 19.190 1.00 53.31 88 SER A O 1
ATOM 728 N N . LYS A 1 89 ? 1.764 3.794 18.887 1.00 51.97 89 LYS A N 1
ATOM 729 C CA . LYS A 1 89 ? 2.737 2.816 19.395 1.00 51.97 89 LYS A CA 1
ATOM 730 C C . LYS A 1 89 ? 3.757 2.537 18.288 1.00 51.97 89 LYS A C 1
ATOM 732 O O . LYS A 1 89 ? 3.613 1.582 17.532 1.00 51.97 89 LYS A O 1
ATOM 737 N N . GLU A 1 90 ? 4.770 3.390 18.164 1.00 57.50 90 GLU A N 1
ATOM 738 C CA . GLU A 1 90 ? 5.969 3.076 17.387 1.00 57.50 90 GLU A CA 1
ATOM 739 C C . GLU A 1 90 ? 6.694 1.916 18.075 1.00 57.50 90 GLU A C 1
ATOM 741 O O . GLU A 1 90 ? 7.368 2.088 19.091 1.00 57.50 90 GLU A O 1
ATOM 746 N N . ILE A 1 91 ? 6.539 0.703 17.548 1.00 57.75 91 ILE A N 1
ATOM 747 C CA . ILE A 1 91 ? 7.281 -0.456 18.039 1.00 57.75 91 ILE A CA 1
ATOM 748 C C . ILE A 1 91 ? 8.596 -0.511 17.258 1.00 57.75 91 ILE A C 1
ATOM 750 O O . ILE A 1 91 ? 8.630 -0.948 16.109 1.00 57.75 91 ILE A O 1
ATOM 754 N N . LYS A 1 92 ? 9.695 -0.056 17.871 1.00 48.56 92 LYS A N 1
ATOM 755 C CA . LYS A 1 92 ? 11.045 -0.325 17.354 1.00 48.56 92 LYS A CA 1
ATOM 756 C C . LYS A 1 92 ? 11.352 -1.806 17.555 1.00 48.56 92 LYS A C 1
ATOM 758 O O . LYS A 1 92 ? 11.556 -2.249 18.682 1.00 48.56 92 LYS A O 1
ATOM 763 N N . ILE A 1 93 ? 11.381 -2.559 16.463 1.00 52.88 93 ILE A N 1
ATOM 764 C CA . ILE A 1 93 ? 11.884 -3.934 16.455 1.00 52.88 93 ILE A CA 1
ATOM 765 C C . ILE A 1 93 ? 13.414 -3.849 16.561 1.00 52.88 93 ILE A C 1
ATOM 767 O O . ILE A 1 93 ? 14.039 -3.121 15.787 1.00 52.88 93 ILE A O 1
ATOM 771 N N . LYS A 1 94 ? 13.984 -4.517 17.569 1.00 48.97 94 LYS A N 1
ATOM 772 C CA . LYS A 1 94 ? 15.424 -4.571 17.852 1.00 48.97 94 LYS A CA 1
ATOM 773 C C . LYS A 1 94 ? 16.025 -5.858 17.304 1.00 48.97 94 LYS A C 1
ATOM 775 O O . LYS A 1 94 ? 15.315 -6.885 17.366 1.00 48.97 94 LYS A O 1
#

pLDDT: mean 73.59, std 12.49, range [40.62, 85.94]

Secondary structure (DSSP, 8-state):
--GGGS--HHHHHHHHHHHTT--EEEPPSS-GGGGTT--TT-EEEEEEEESSSS--EEEEEEEPPBTTB--EEEEEEE--TTS---S-------